Protein AF-A0A6A6RH73-F1 (afdb_monomer_lite)

Foldseek 3Di:
DPPDLQLQVLLVQLLVCVVVVPVVSNVVSLVSNLVSCPVVPPHPSLVNNVVSNCPRHDPPPCRNVVSND

pLDDT: mean 90.41, std 12.97, range [38.25, 98.0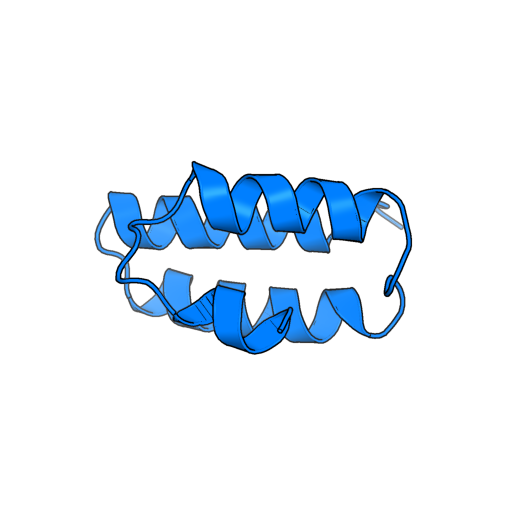6]

Sequence (69 aa):
KPNMKAPVFHAKMYAMADKYNIPGLKIVTKRYFKDSIVDSFANQDFYDAIDIIFTSTREDDLGLRNVVL

Secondary structure (DSSP, 8-state):
-----HHHHHHHHHHHHHHTT-HHHHHHHHHHHHHHTTTTTTSHHHHHHHHHHHHHS-TT--TTHHHH-

Organism: NCBI:txid1395130

Radius of gyration: 11.03 Å; chains: 1; bounding box: 29×23×28 Å

Structure (mmCIF, N/CA/C/O backbone):
data_AF-A0A6A6RH73-F1
#
_entry.id   AF-A0A6A6RH73-F1
#
loop_
_atom_site.group_PDB
_atom_site.id
_atom_site.type_symbol
_atom_site.label_atom_id
_atom_site.label_alt_id
_atom_site.label_comp_id
_atom_site.label_asym_id
_atom_site.label_entity_id
_atom_site.label_seq_id
_atom_site.pdbx_PDB_ins_code
_atom_site.Cartn_x
_atom_site.Cartn_y
_atom_site.Cartn_z
_atom_site.occupancy
_atom_site.B_iso_or_equiv
_atom_site.auth_seq_id
_atom_site.auth_comp_id
_atom_site.auth_asym_id
_atom_site.auth_atom_id
_atom_site.pdbx_PDB_model_num
ATOM 1 N N . LYS A 1 1 ? 7.089 14.341 -17.390 1.00 38.25 1 LYS A N 1
ATOM 2 C CA . LYS A 1 1 ? 5.991 13.400 -17.033 1.00 38.25 1 LYS A CA 1
ATOM 3 C C . LYS A 1 1 ? 5.850 13.475 -15.524 1.00 38.25 1 LYS A C 1
ATOM 5 O 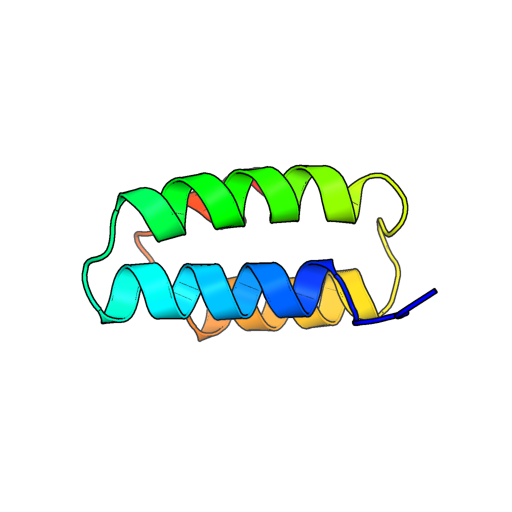O . LYS A 1 1 ? 6.916 13.533 -14.922 1.00 38.25 1 LYS A O 1
ATOM 10 N N . PRO A 1 2 ? 4.661 13.614 -14.910 1.00 43.00 2 PRO A N 1
ATOM 11 C CA . PRO A 1 2 ? 4.622 13.915 -13.488 1.00 43.00 2 PRO A CA 1
ATOM 12 C C . PRO A 1 2 ? 5.207 12.727 -12.729 1.00 43.00 2 PRO A C 1
ATOM 14 O O . PRO A 1 2 ? 4.592 11.674 -12.615 1.00 43.00 2 PRO A O 1
ATOM 17 N N . ASN A 1 3 ? 6.436 12.933 -12.267 1.00 49.59 3 ASN A N 1
ATOM 18 C CA . ASN A 1 3 ? 7.169 12.110 -11.329 1.00 49.59 3 ASN A CA 1
ATOM 19 C C . ASN A 1 3 ? 6.551 12.332 -9.941 1.00 49.59 3 ASN A C 1
ATOM 21 O O . ASN A 1 3 ? 7.178 12.883 -9.040 1.00 49.59 3 ASN A O 1
ATOM 25 N N . MET A 1 4 ? 5.258 12.031 -9.804 1.00 51.62 4 MET A N 1
ATOM 26 C CA . MET A 1 4 ? 4.674 11.821 -8.489 1.00 51.62 4 MET A CA 1
ATOM 27 C C . MET A 1 4 ? 5.178 10.462 -8.052 1.00 51.62 4 MET A C 1
ATOM 29 O O . MET A 1 4 ? 4.941 9.501 -8.775 1.00 51.62 4 MET A O 1
ATOM 33 N N . LYS A 1 5 ? 5.864 10.404 -6.909 1.00 62.91 5 LYS A N 1
ATOM 34 C CA . LYS A 1 5 ? 6.259 9.186 -6.194 1.00 62.91 5 LYS A CA 1
ATOM 35 C C . LYS A 1 5 ? 5.112 8.159 -6.200 1.00 62.91 5 LYS A C 1
ATOM 37 O O . LYS A 1 5 ? 4.260 8.171 -5.308 1.00 62.91 5 LYS A O 1
ATOM 42 N N . ALA A 1 6 ? 5.022 7.337 -7.245 1.00 83.31 6 ALA A N 1
ATOM 43 C CA . ALA A 1 6 ? 3.803 6.597 -7.571 1.00 83.31 6 ALA A CA 1
ATOM 44 C C . ALA A 1 6 ? 3.429 5.576 -6.477 1.00 83.31 6 ALA A C 1
ATOM 46 O O . ALA A 1 6 ? 2.260 5.561 -6.077 1.00 83.31 6 ALA A O 1
ATOM 47 N N . PRO A 1 7 ? 4.390 4.843 -5.873 1.00 92.44 7 PRO A N 1
ATOM 48 C CA . PRO A 1 7 ? 4.102 3.945 -4.754 1.00 92.44 7 PRO A CA 1
ATOM 49 C C . PRO A 1 7 ? 3.528 4.681 -3.536 1.00 92.44 7 PRO A C 1
ATOM 51 O O . PRO A 1 7 ? 2.500 4.283 -2.990 1.00 92.44 7 PRO A O 1
ATOM 54 N N . VAL A 1 8 ? 4.136 5.809 -3.150 1.00 95.00 8 VAL A N 1
ATOM 55 C CA . VAL A 1 8 ? 3.699 6.633 -2.007 1.00 95.00 8 VAL A CA 1
ATOM 56 C C . VAL A 1 8 ? 2.283 7.160 -2.219 1.00 95.00 8 VAL A C 1
ATOM 58 O O . VAL A 1 8 ? 1.457 7.123 -1.304 1.00 95.00 8 VAL A O 1
ATOM 61 N N . PHE A 1 9 ? 1.980 7.652 -3.423 1.00 95.25 9 PHE A N 1
ATOM 62 C CA . PHE A 1 9 ? 0.647 8.152 -3.750 1.00 95.25 9 PHE A CA 1
ATOM 63 C C . PHE A 1 9 ? -0.410 7.047 -3.634 1.00 95.25 9 PHE A C 1
ATOM 65 O O . PHE A 1 9 ? -1.432 7.236 -2.968 1.00 95.25 9 PHE A O 1
ATOM 72 N N . HIS A 1 10 ? -0.162 5.877 -4.227 1.00 95.75 10 HIS A N 1
ATOM 73 C CA . HIS A 1 10 ? -1.122 4.776 -4.194 1.00 95.75 10 HIS A CA 1
ATOM 74 C C . HIS A 1 10 ? -1.286 4.172 -2.792 1.00 95.75 10 HIS A C 1
ATOM 76 O O . HIS A 1 10 ? -2.419 3.869 -2.415 1.00 95.75 10 HIS A O 1
ATOM 82 N N . ALA A 1 11 ? -0.223 4.098 -1.984 1.00 96.94 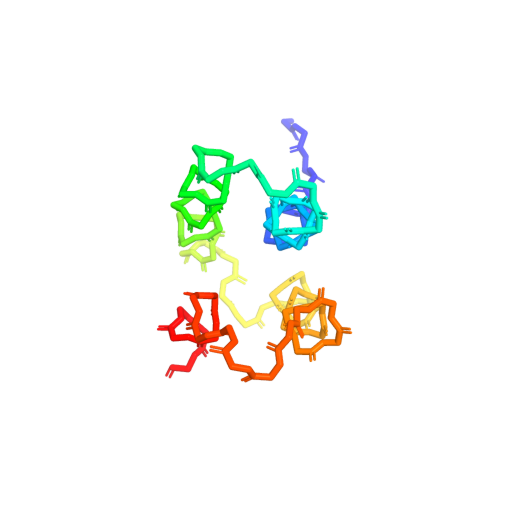11 ALA A N 1
ATOM 83 C CA . ALA A 1 11 ? -0.300 3.674 -0.583 1.00 96.94 11 ALA A CA 1
ATOM 84 C C . ALA A 1 11 ? -1.175 4.619 0.263 1.00 96.94 11 ALA A C 1
ATOM 86 O O . ALA A 1 11 ? -2.077 4.167 0.971 1.00 96.94 11 ALA A O 1
ATOM 87 N N . LYS A 1 12 ? -0.995 5.943 0.128 1.00 97.56 12 LYS A N 1
ATOM 88 C CA . LYS A 1 12 ? -1.846 6.939 0.813 1.00 97.56 12 LYS A CA 1
ATOM 89 C C . LYS A 1 12 ? -3.306 6.834 0.384 1.00 97.56 12 LYS A C 1
ATOM 91 O O . LYS A 1 12 ? -4.205 6.866 1.223 1.00 97.56 12 LYS A O 1
ATOM 96 N N . MET A 1 13 ? -3.554 6.693 -0.918 1.00 97.69 13 MET A N 1
ATOM 97 C CA . MET A 1 13 ? -4.915 6.569 -1.444 1.00 97.69 13 MET A CA 1
ATOM 98 C C . MET A 1 13 ? -5.590 5.262 -1.013 1.00 97.69 13 MET A C 1
ATOM 100 O O . MET A 1 13 ? -6.797 5.255 -0.784 1.00 97.69 13 MET A O 1
ATOM 104 N N . TYR A 1 14 ? -4.832 4.176 -0.859 1.00 98.00 14 TYR A N 1
ATOM 105 C CA . TYR A 1 14 ? -5.324 2.921 -0.295 1.00 98.00 14 TYR A CA 1
ATOM 106 C C . TYR A 1 14 ? -5.767 3.085 1.165 1.00 98.00 14 TYR A C 1
ATOM 108 O O . TYR A 1 14 ? -6.896 2.724 1.496 1.00 98.00 14 TYR A O 1
ATOM 116 N N . ALA A 1 15 ? -4.938 3.709 2.010 1.00 97.69 15 ALA A N 1
ATOM 117 C CA . ALA A 1 15 ? -5.289 3.998 3.404 1.00 97.69 15 ALA A CA 1
ATOM 118 C C . ALA A 1 15 ? -6.533 4.901 3.516 1.00 97.69 15 ALA A C 1
ATOM 120 O O . ALA A 1 15 ? -7.422 4.659 4.331 1.00 97.69 15 ALA A O 1
ATOM 121 N N . MET A 1 16 ? -6.652 5.913 2.649 1.00 97.81 16 MET A N 1
ATOM 122 C CA . MET A 1 16 ? -7.839 6.776 2.592 1.00 97.81 16 MET A CA 1
ATOM 123 C C . MET A 1 16 ? -9.094 6.012 2.150 1.00 97.81 16 MET A C 1
ATOM 125 O O . MET A 1 16 ? -10.173 6.246 2.692 1.00 97.81 16 MET A O 1
ATOM 129 N N . ALA A 1 17 ? -8.968 5.088 1.195 1.00 97.62 17 ALA A N 1
ATOM 130 C CA . ALA A 1 17 ? -10.085 4.262 0.748 1.00 97.62 17 ALA A CA 1
ATOM 131 C C . ALA A 1 17 ? -10.626 3.360 1.862 1.00 97.62 17 ALA A C 1
ATOM 133 O O . ALA A 1 17 ? -11.839 3.186 1.963 1.00 97.62 17 ALA A O 1
ATOM 134 N N . ASP A 1 18 ? -9.739 2.824 2.701 1.00 95.50 18 ASP A N 1
ATOM 135 C CA . ASP A 1 18 ? -10.125 2.075 3.896 1.00 95.50 18 ASP A CA 1
ATOM 136 C C . ASP A 1 18 ? -10.810 2.982 4.927 1.00 95.50 18 ASP A C 1
ATOM 138 O O . ASP A 1 18 ? -11.942 2.721 5.332 1.00 95.50 18 ASP A O 1
ATOM 142 N N . LYS A 1 19 ? -10.184 4.120 5.260 1.00 96.31 19 LYS A N 1
ATOM 143 C CA . LYS A 1 19 ? -10.695 5.088 6.244 1.00 96.31 19 LYS A CA 1
ATOM 144 C C . LYS A 1 19 ? -12.115 5.575 5.943 1.00 96.31 19 LYS A C 1
ATOM 146 O O . LYS A 1 19 ? -12.901 5.762 6.868 1.00 96.31 19 LYS A O 1
ATOM 151 N N . TYR A 1 20 ? -12.436 5.809 4.672 1.00 97.56 20 TYR A N 1
ATOM 152 C CA . TYR A 1 20 ? -13.754 6.296 4.250 1.00 97.56 20 TYR A CA 1
ATOM 153 C C . TYR A 1 20 ? -14.693 5.193 3.756 1.00 97.56 20 TYR A C 1
ATOM 155 O O . TYR A 1 20 ? -15.763 5.508 3.240 1.00 97.56 20 TYR A O 1
ATOM 163 N N . ASN A 1 21 ? -14.315 3.920 3.907 1.00 96.56 21 ASN A N 1
ATOM 164 C CA . ASN A 1 21 ? -15.097 2.772 3.457 1.00 96.56 21 ASN A CA 1
ATOM 165 C C . ASN A 1 21 ? -15.540 2.901 1.986 1.00 96.56 21 ASN A C 1
ATOM 167 O O . ASN A 1 21 ? -16.728 2.850 1.663 1.00 96.56 21 ASN A O 1
ATOM 171 N N . ILE A 1 22 ? -14.568 3.095 1.088 1.00 98.06 22 ILE A N 1
ATOM 172 C CA . ILE A 1 22 ? -14.766 3.192 -0.366 1.00 98.06 22 ILE A CA 1
ATOM 173 C C . ILE A 1 22 ? -14.103 1.971 -1.036 1.00 98.06 22 ILE A C 1
ATOM 17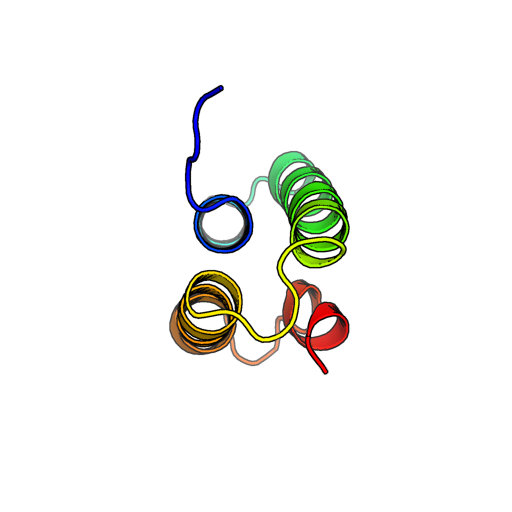5 O O . ILE A 1 22 ? -12.972 2.070 -1.528 1.00 98.06 22 ILE A O 1
ATOM 179 N N . PRO A 1 23 ? -14.775 0.802 -1.098 1.00 96.69 23 PRO A N 1
ATOM 180 C CA . PRO A 1 23 ? -14.149 -0.450 -1.534 1.00 96.69 23 PRO A CA 1
ATOM 181 C C . PRO A 1 23 ? -13.588 -0.396 -2.956 1.00 96.69 23 PRO A C 1
ATOM 183 O O . PRO A 1 23 ? -12.490 -0.886 -3.213 1.00 96.69 23 PRO A O 1
ATOM 186 N N . GLY A 1 24 ? -14.305 0.252 -3.881 1.00 97.62 24 GLY A N 1
ATOM 187 C CA . GLY A 1 24 ? -13.859 0.391 -5.270 1.00 97.62 24 GLY A CA 1
ATOM 188 C C . GLY A 1 24 ? -12.530 1.140 -5.385 1.00 97.62 24 GLY A C 1
ATOM 189 O O . GLY A 1 24 ? -11.648 0.732 -6.139 1.00 97.62 24 GLY A O 1
ATOM 190 N N . LEU A 1 25 ? -12.343 2.185 -4.575 1.00 97.38 25 LEU A N 1
ATOM 191 C CA . LEU A 1 25 ? -11.091 2.934 -4.540 1.00 97.38 25 LEU A CA 1
ATOM 192 C C . LEU A 1 25 ? -9.958 2.079 -3.966 1.00 97.38 25 LEU A C 1
ATOM 194 O O . LEU A 1 25 ? -8.869 2.084 -4.529 1.00 97.38 25 LEU A O 1
ATOM 198 N N . LYS A 1 26 ? -10.226 1.299 -2.912 1.00 97.56 26 LYS A N 1
ATOM 199 C CA . LYS A 1 26 ? -9.247 0.405 -2.271 1.00 97.56 26 LYS A CA 1
ATOM 200 C C . LYS A 1 26 ? -8.721 -0.655 -3.247 1.00 97.56 26 LYS A C 1
ATOM 202 O O . LYS A 1 26 ? -7.524 -0.928 -3.299 1.00 97.56 26 LYS A O 1
ATOM 207 N N . ILE A 1 27 ? -9.606 -1.207 -4.078 1.00 97.75 27 ILE A N 1
ATOM 208 C CA . ILE A 1 27 ? -9.249 -2.172 -5.130 1.00 97.75 27 ILE A CA 1
ATOM 209 C C . ILE A 1 27 ? -8.370 -1.515 -6.202 1.00 97.75 27 ILE A C 1
ATOM 211 O O . ILE A 1 27 ? -7.319 -2.050 -6.564 1.00 97.75 27 ILE A O 1
ATOM 215 N N . VAL A 1 28 ? -8.781 -0.349 -6.710 1.00 96.88 28 VAL A N 1
ATOM 216 C CA . VAL A 1 28 ? -8.074 0.342 -7.800 1.00 96.88 28 VAL A CA 1
ATOM 217 C C . VAL A 1 28 ? -6.692 0.824 -7.358 1.00 96.88 28 VAL A C 1
ATOM 219 O O . VAL A 1 28 ? -5.721 0.659 -8.097 1.00 96.88 28 VAL A O 1
ATOM 222 N N . THR A 1 29 ? -6.571 1.375 -6.151 1.00 96.56 29 THR A N 1
ATOM 223 C CA . THR A 1 29 ? -5.292 1.865 -5.618 1.00 96.56 29 THR A CA 1
ATOM 224 C C . THR A 1 29 ? -4.327 0.726 -5.331 1.00 96.56 29 THR A C 1
ATOM 226 O O . THR A 1 29 ? -3.148 0.869 -5.637 1.00 96.56 29 THR A O 1
ATOM 229 N N . LYS A 1 30 ? -4.807 -0.433 -4.858 1.00 97.50 30 LYS A N 1
ATOM 230 C CA . LYS A 1 30 ? -3.976 -1.640 -4.733 1.00 97.50 30 LYS A CA 1
ATOM 231 C C . LYS A 1 30 ? -3.407 -2.095 -6.072 1.00 97.50 30 LYS A C 1
ATOM 233 O O . LYS A 1 30 ? -2.224 -2.425 -6.143 1.00 97.50 30 LYS A O 1
ATOM 238 N N . ARG A 1 31 ? -4.225 -2.111 -7.130 1.00 96.25 31 ARG A N 1
ATOM 239 C CA . ARG A 1 31 ? -3.757 -2.467 -8.478 1.00 96.25 31 ARG A CA 1
ATOM 240 C C . ARG A 1 31 ? -2.659 -1.512 -8.942 1.00 96.25 31 ARG A C 1
ATOM 242 O O . ARG A 1 31 ? -1.577 -1.966 -9.282 1.00 96.25 31 ARG A O 1
ATOM 249 N N . TYR A 1 32 ? -2.908 -0.205 -8.878 1.00 94.12 32 TYR A N 1
ATOM 250 C CA . TYR A 1 32 ? -1.916 0.776 -9.317 1.00 94.12 32 TYR A CA 1
ATOM 251 C C . TYR A 1 32 ? -0.666 0.815 -8.441 1.00 94.12 32 TYR A C 1
ATOM 253 O O . TYR A 1 32 ? 0.418 1.047 -8.961 1.00 94.12 32 TYR A O 1
ATOM 261 N N . PHE A 1 33 ? -0.784 0.532 -7.141 1.00 95.12 33 PHE A N 1
ATOM 262 C CA . PHE A 1 33 ? 0.383 0.336 -6.289 1.00 95.12 33 PHE A CA 1
ATOM 263 C C . PHE A 1 33 ? 1.253 -0.806 -6.825 1.00 95.12 33 PHE A C 1
ATOM 265 O O . PHE A 1 33 ? 2.437 -0.591 -7.076 1.00 95.12 33 PHE A O 1
ATOM 272 N N . LYS A 1 34 ? 0.655 -1.981 -7.076 1.00 94.38 34 LYS A N 1
ATOM 273 C CA . LYS A 1 34 ? 1.357 -3.147 -7.632 1.00 94.38 34 LYS A CA 1
ATOM 274 C C . LYS A 1 34 ? 2.046 -2.820 -8.958 1.00 94.38 34 LYS A C 1
ATOM 276 O O . LYS A 1 34 ? 3.200 -3.187 -9.132 1.00 94.38 34 LYS A O 1
ATOM 281 N N . ASP A 1 35 ? 1.363 -2.113 -9.853 1.00 91.94 35 ASP A N 1
ATOM 282 C CA . ASP A 1 35 ? 1.935 -1.718 -11.143 1.00 91.94 35 ASP A CA 1
ATOM 283 C C . ASP A 1 35 ? 3.087 -0.712 -10.956 1.00 91.94 35 ASP A C 1
ATOM 285 O O . ASP A 1 35 ? 4.112 -0.805 -11.626 1.00 91.94 35 ASP A O 1
ATOM 289 N N . SER A 1 36 ? 2.957 0.222 -10.006 1.00 90.31 36 SER A N 1
ATOM 290 C CA . SER A 1 36 ? 3.952 1.276 -9.775 1.00 90.31 36 SER A CA 1
ATOM 291 C C . SER A 1 36 ? 5.272 0.783 -9.184 1.00 90.31 36 SER A C 1
ATOM 293 O O . SER A 1 36 ? 6.299 1.410 -9.426 1.00 90.31 36 SER A O 1
ATOM 295 N N . ILE A 1 37 ? 5.260 -0.322 -8.429 1.00 90.88 37 ILE A N 1
ATOM 296 C CA . ILE A 1 37 ? 6.470 -0.849 -7.782 1.00 90.88 37 ILE A CA 1
ATOM 297 C C . ILE A 1 37 ? 7.332 -1.715 -8.705 1.00 90.88 37 ILE A C 1
ATOM 299 O O . ILE A 1 37 ? 8.461 -2.022 -8.336 1.00 90.88 37 ILE A O 1
ATOM 303 N N . VAL A 1 38 ? 6.841 -2.094 -9.893 1.00 85.81 38 VAL A N 1
ATOM 304 C CA . VAL A 1 38 ? 7.595 -2.918 -10.859 1.00 85.81 38 VAL A CA 1
ATOM 305 C C . VAL A 1 38 ? 8.874 -2.204 -11.306 1.00 85.81 38 VAL A C 1
ATOM 307 O O . VAL A 1 38 ? 9.946 -2.802 -11.286 1.00 85.81 38 VAL A O 1
ATOM 310 N N . ASP A 1 39 ? 8.776 -0.912 -11.630 1.00 74.88 39 ASP A N 1
ATOM 311 C CA . ASP A 1 39 ? 9.910 -0.105 -12.107 1.00 74.88 39 ASP A CA 1
ATOM 312 C C . ASP A 1 39 ? 10.654 0.623 -10.974 1.00 74.88 39 ASP A C 1
ATOM 314 O O . ASP A 1 39 ? 11.723 1.196 -11.186 1.00 74.88 39 ASP A O 1
ATOM 318 N N . SER A 1 40 ? 10.082 0.641 -9.766 1.00 71.75 40 SER A N 1
ATOM 319 C CA . SER A 1 40 ? 10.574 1.420 -8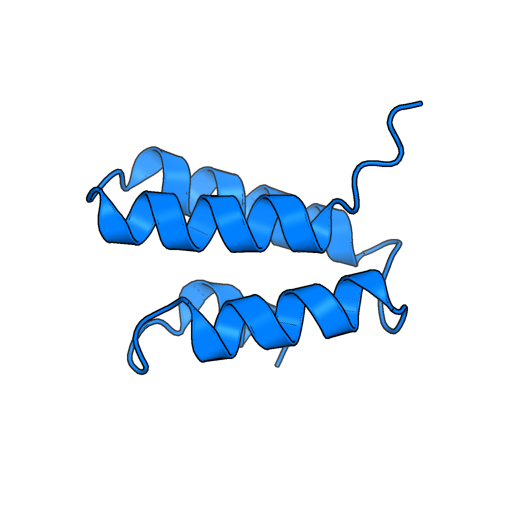.625 1.00 71.75 40 SER A CA 1
ATOM 320 C C . SER A 1 40 ? 11.015 0.551 -7.443 1.00 71.75 40 SER A C 1
ATOM 322 O O . SER A 1 40 ? 11.161 1.057 -6.329 1.00 71.75 40 SER A O 1
ATOM 324 N N . PHE A 1 41 ? 11.173 -0.758 -7.644 1.00 74.81 41 PHE A N 1
ATOM 325 C CA . PHE A 1 41 ? 11.518 -1.681 -6.570 1.00 74.81 41 PHE A CA 1
ATOM 326 C C . PHE A 1 41 ? 12.859 -1.304 -5.917 1.00 74.81 41 PHE A C 1
ATOM 328 O O . PHE A 1 41 ? 13.812 -0.930 -6.600 1.00 74.81 41 PHE A O 1
ATOM 335 N N . ALA A 1 42 ? 12.924 -1.401 -4.585 1.00 81.44 42 ALA A N 1
ATOM 336 C CA . ALA A 1 42 ? 14.117 -1.122 -3.777 1.00 81.44 42 ALA A CA 1
ATOM 337 C C . ALA A 1 42 ? 14.708 0.304 -3.897 1.00 81.44 42 ALA A C 1
ATOM 339 O O . ALA A 1 42 ? 15.876 0.519 -3.563 1.00 81.44 42 ALA A O 1
ATOM 340 N N . ASN A 1 43 ? 13.912 1.292 -4.324 1.00 87.62 43 ASN A N 1
ATOM 341 C CA . ASN A 1 43 ? 14.284 2.708 -4.261 1.00 87.62 43 ASN A CA 1
ATOM 342 C C . ASN A 1 43 ? 13.664 3.421 -3.040 1.00 87.62 43 ASN A C 1
ATOM 344 O O . ASN A 1 43 ? 12.853 2.851 -2.311 1.00 87.62 43 ASN A O 1
ATOM 348 N N . GLN A 1 44 ? 14.029 4.690 -2.822 1.00 89.88 44 GLN A N 1
ATOM 349 C CA . GLN A 1 44 ? 13.524 5.465 -1.682 1.00 89.88 44 GLN A CA 1
ATOM 350 C C . GLN A 1 44 ? 11.992 5.568 -1.658 1.00 89.88 44 GLN A C 1
ATOM 352 O O . GLN A 1 44 ? 11.395 5.455 -0.594 1.00 89.88 44 GLN A O 1
ATOM 357 N N . ASP A 1 45 ? 11.342 5.730 -2.812 1.00 88.94 45 ASP A N 1
ATOM 358 C CA . ASP A 1 45 ? 9.882 5.847 -2.881 1.00 88.94 45 ASP A CA 1
ATOM 359 C C . ASP A 1 45 ? 9.175 4.535 -2.515 1.00 88.94 45 ASP A C 1
ATOM 361 O O . ASP A 1 45 ? 8.067 4.560 -1.978 1.00 88.94 45 ASP A O 1
ATOM 365 N N . PHE A 1 46 ? 9.810 3.391 -2.775 1.00 91.62 46 PHE A N 1
ATOM 366 C CA . PHE A 1 46 ? 9.330 2.093 -2.316 1.00 91.62 46 PHE A CA 1
ATOM 367 C C . PHE A 1 46 ? 9.416 1.973 -0.789 1.00 91.62 46 PHE A C 1
ATOM 369 O O . PHE A 1 46 ? 8.426 1.599 -0.160 1.00 91.62 46 PHE A O 1
ATOM 376 N N . TYR A 1 47 ? 10.542 2.361 -0.179 1.00 94.12 47 TYR A N 1
ATOM 377 C CA . TYR A 1 47 ? 10.690 2.353 1.284 1.00 94.12 47 TYR A CA 1
ATOM 378 C C . TYR A 1 47 ? 9.734 3.337 1.974 1.00 94.12 47 TYR A C 1
ATOM 380 O O . TYR A 1 47 ? 9.072 2.964 2.942 1.00 94.12 47 TYR A O 1
ATOM 388 N N . ASP A 1 48 ? 9.582 4.549 1.431 1.00 94.81 48 ASP A N 1
ATOM 389 C CA . ASP A 1 48 ? 8.614 5.543 1.913 1.00 94.81 48 ASP A CA 1
ATOM 390 C C . ASP A 1 48 ? 7.176 4.985 1.865 1.00 94.81 48 ASP A C 1
ATOM 392 O O . ASP A 1 48 ? 6.349 5.267 2.733 1.00 94.81 48 ASP A O 1
ATOM 396 N N . ALA A 1 49 ? 6.849 4.186 0.845 1.00 95.31 49 ALA A N 1
ATOM 397 C CA . ALA A 1 49 ? 5.531 3.578 0.730 1.00 95.31 49 ALA A CA 1
ATOM 398 C C . ALA A 1 49 ? 5.319 2.405 1.696 1.00 95.31 49 ALA A C 1
ATOM 400 O O . ALA A 1 49 ? 4.207 2.252 2.201 1.00 95.31 49 ALA A O 1
ATOM 401 N N . ILE A 1 50 ? 6.357 1.610 1.983 1.00 96.00 50 ILE A N 1
ATOM 402 C CA . ILE A 1 50 ? 6.313 0.573 3.026 1.00 96.00 50 ILE A CA 1
ATOM 403 C C . ILE A 1 50 ? 5.971 1.212 4.373 1.00 96.00 50 ILE A C 1
ATOM 405 O O . ILE A 1 50 ? 5.041 0.751 5.031 1.00 96.00 50 ILE A O 1
ATOM 409 N N . ASP A 1 51 ? 6.645 2.301 4.750 1.00 96.88 51 ASP A N 1
ATOM 410 C CA . ASP A 1 51 ? 6.358 3.005 6.007 1.00 96.88 51 ASP A CA 1
ATOM 411 C C . ASP A 1 51 ? 4.872 3.390 6.110 1.00 96.88 51 ASP A C 1
ATOM 413 O O . ASP A 1 51 ? 4.201 3.091 7.097 1.00 96.88 51 ASP A O 1
ATOM 417 N N . ILE A 1 52 ? 4.297 3.931 5.033 1.00 96.94 52 ILE A N 1
ATOM 418 C CA . ILE A 1 52 ? 2.870 4.279 4.974 1.00 96.94 52 ILE A CA 1
ATOM 419 C C .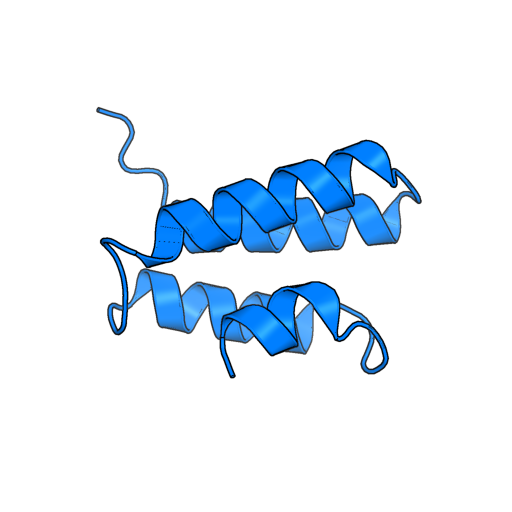 ILE A 1 52 ? 1.972 3.041 5.086 1.00 96.94 52 ILE A C 1
ATOM 421 O O . ILE A 1 52 ? 0.982 3.076 5.816 1.00 96.94 52 ILE A O 1
ATOM 425 N N . ILE A 1 53 ? 2.289 1.948 4.384 1.00 97.19 53 ILE A N 1
ATOM 426 C CA . ILE A 1 53 ? 1.502 0.704 4.427 1.00 97.19 53 ILE A CA 1
ATOM 427 C C . ILE A 1 53 ? 1.433 0.156 5.854 1.00 97.19 53 ILE A C 1
ATOM 429 O O . ILE A 1 53 ? 0.376 -0.292 6.286 1.00 97.19 53 ILE A O 1
ATOM 433 N N . PHE A 1 54 ? 2.533 0.192 6.602 1.00 96.81 54 PHE A N 1
ATOM 434 C CA . PHE A 1 54 ? 2.564 -0.377 7.948 1.00 96.81 54 PHE A CA 1
ATOM 435 C C . PHE A 1 54 ? 2.037 0.573 9.032 1.00 96.81 54 PHE A C 1
ATOM 437 O O . PHE A 1 54 ? 1.519 0.085 10.034 1.00 96.81 54 PHE A O 1
ATOM 444 N N . THR A 1 55 ? 2.095 1.894 8.829 1.00 97.31 55 THR A N 1
ATOM 445 C CA . THR A 1 55 ? 1.676 2.898 9.831 1.00 97.31 55 THR A CA 1
ATOM 446 C C . THR A 1 55 ? 0.275 3.473 9.607 1.00 97.31 55 THR A C 1
ATOM 448 O O . THR A 1 55 ? -0.320 4.009 10.540 1.00 97.31 55 THR A O 1
ATOM 451 N N . SER A 1 56 ? -0.259 3.394 8.383 1.00 96.06 56 SER A N 1
ATOM 452 C CA . SER A 1 56 ? -1.515 4.062 7.994 1.00 96.06 56 SER A CA 1
ATOM 453 C C . SER A 1 56 ? -2.660 3.108 7.643 1.00 96.06 56 SER A C 1
ATOM 455 O O . SER A 1 56 ? -3.760 3.575 7.343 1.00 96.06 56 SER A O 1
ATOM 457 N N . THR A 1 57 ? -2.441 1.791 7.682 1.00 94.06 57 THR A N 1
ATOM 458 C CA . THR A 1 57 ? -3.511 0.784 7.593 1.00 94.06 57 THR A CA 1
ATOM 459 C C . THR A 1 57 ? -3.614 0.003 8.895 1.00 94.06 57 THR A C 1
ATOM 461 O O . THR A 1 57 ? -2.661 -0.079 9.670 1.00 94.06 57 THR A O 1
ATOM 464 N N . ARG A 1 58 ? -4.777 -0.603 9.137 1.00 93.00 58 ARG A N 1
ATOM 465 C CA . ARG A 1 58 ? -4.978 -1.492 10.286 1.00 93.00 58 ARG A CA 1
ATOM 466 C C . ARG A 1 58 ? -4.041 -2.704 10.217 1.00 93.00 58 ARG A C 1
ATOM 468 O O . ARG A 1 58 ? -3.634 -3.116 9.131 1.00 93.00 58 ARG A O 1
ATOM 475 N N . GLU A 1 59 ? -3.732 -3.299 11.369 1.00 91.81 59 GLU A N 1
ATOM 476 C CA . GLU A 1 59 ? -2.831 -4.459 11.452 1.00 91.81 59 GLU A CA 1
ATOM 477 C C . GLU A 1 59 ? -3.356 -5.700 10.717 1.00 91.81 59 GLU A C 1
ATOM 479 O O . GLU A 1 59 ? -2.563 -6.474 10.180 1.00 91.81 59 GLU A O 1
ATOM 484 N N . ASP A 1 60 ? -4.679 -5.855 10.652 1.00 93.75 60 ASP A N 1
ATOM 485 C CA . ASP A 1 60 ? -5.382 -6.930 9.949 1.00 93.75 60 ASP A CA 1
ATOM 486 C C . ASP A 1 60 ? -5.534 -6.678 8.435 1.00 93.75 60 ASP A C 1
ATOM 488 O O . ASP A 1 60 ? -5.941 -7.577 7.694 1.00 93.75 60 ASP A O 1
ATOM 492 N N . ASP A 1 61 ? -5.167 -5.490 7.937 1.00 95.44 61 ASP A N 1
ATOM 493 C CA . ASP A 1 61 ? -5.173 -5.189 6.506 1.00 95.44 61 ASP A CA 1
ATOM 494 C C . ASP A 1 61 ? -3.916 -5.744 5.823 1.00 95.44 61 ASP A C 1
ATOM 496 O O . ASP A 1 61 ? -2.878 -5.092 5.692 1.00 95.44 61 ASP A O 1
ATOM 500 N N . LEU A 1 62 ? -4.034 -6.976 5.333 1.00 95.75 62 LEU A N 1
ATOM 501 C CA . LEU A 1 62 ? -2.975 -7.655 4.585 1.00 95.75 62 LEU A CA 1
ATOM 502 C C . LEU A 1 62 ? -2.889 -7.215 3.112 1.00 95.75 62 LEU A C 1
ATOM 504 O O . LEU A 1 62 ? -2.085 -7.745 2.345 1.00 95.75 62 LEU A O 1
ATOM 508 N N . GLY A 1 63 ? -3.725 -6.275 2.662 1.00 96.44 63 GLY A N 1
ATOM 509 C CA . GLY A 1 63 ? -3.952 -6.043 1.241 1.00 96.44 63 GLY A CA 1
ATOM 510 C C . GLY A 1 63 ? -2.731 -5.519 0.492 1.00 96.44 63 GLY A C 1
ATOM 511 O O . GLY A 1 63 ? -2.364 -6.139 -0.508 1.00 96.44 63 GLY A O 1
ATOM 512 N N . LEU A 1 64 ? -2.119 -4.420 0.948 1.00 97.06 64 LEU A N 1
ATOM 513 C CA . LEU A 1 64 ? -0.838 -3.935 0.411 1.00 97.06 64 LEU A CA 1
ATOM 514 C C . LEU A 1 64 ? 0.370 -4.633 1.047 1.00 97.06 64 LEU A C 1
ATOM 516 O O . LEU A 1 64 ? 1.402 -4.750 0.394 1.00 97.06 64 LEU A O 1
ATOM 520 N N . ARG A 1 65 ? 0.242 -5.155 2.274 1.00 96.38 65 ARG A N 1
ATOM 521 C CA . ARG A 1 65 ? 1.322 -5.895 2.950 1.00 96.38 65 ARG A CA 1
ATOM 522 C C . ARG A 1 65 ? 1.745 -7.126 2.144 1.00 96.38 65 ARG A C 1
ATOM 524 O O . ARG A 1 65 ? 2.922 -7.281 1.868 1.00 96.38 65 ARG A O 1
ATOM 531 N N . ASN A 1 66 ? 0.787 -7.899 1.629 1.00 95.94 66 ASN A N 1
ATOM 532 C CA . ASN A 1 66 ? 1.051 -9.044 0.743 1.00 95.94 66 ASN A CA 1
ATOM 533 C C . ASN A 1 66 ? 1.600 -8.662 -0.646 1.00 95.94 66 ASN A C 1
ATOM 535 O O . ASN A 1 66 ? 1.821 -9.540 -1.472 1.00 95.94 66 ASN A O 1
ATOM 539 N N . VAL A 1 67 ? 1.698 -7.369 -0.973 1.00 94.50 67 VAL A N 1
ATOM 540 C CA . VAL A 1 67 ? 2.293 -6.903 -2.237 1.00 94.50 67 VAL A CA 1
ATOM 541 C C . VAL A 1 67 ? 3.779 -6.588 -2.058 1.00 94.50 67 VAL A C 1
ATOM 543 O O . VAL A 1 67 ? 4.527 -6.673 -3.027 1.00 94.50 67 VAL A O 1
ATOM 546 N N . VAL A 1 68 ? 4.193 -6.203 -0.847 1.00 92.69 68 VAL A N 1
ATOM 547 C CA . VAL A 1 68 ? 5.575 -5.804 -0.530 1.00 92.69 68 VAL A CA 1
ATOM 548 C C . VAL A 1 68 ? 6.358 -6.866 0.249 1.00 92.69 68 VAL A C 1
ATOM 550 O O . VAL A 1 68 ? 7.576 -6.741 0.349 1.00 92.69 68 VAL A O 1
ATOM 553 N N . LEU A 1 69 ? 5.665 -7.871 0.799 1.00 87.81 69 LEU A N 1
ATOM 554 C CA . LEU A 1 69 ? 6.222 -9.098 1.381 1.00 87.81 69 LEU A CA 1
ATOM 555 C C . LEU A 1 69 ? 6.261 -10.208 0.327 1.00 87.81 69 LEU A C 1
ATOM 557 O O . LEU A 1 69 ? 7.279 -10.930 0.292 1.00 87.81 69 LEU A O 1
#